Protein AF-A0A2M9THE1-F1 (afdb_monomer_lite)

pLDDT: mean 77.53, std 14.47, range [37.69, 97.19]

Foldseek 3Di:
DDPPPPDPDVVVVVVVVVVVVVVVVVLVPDDPVVQLVVLCVVVVDNVRSVVVVVVVVVVVVVVVVVVVVVVVVVVVD

Radius of gyration: 17.95 Å; chains: 1; bounding box: 48×38×36 Å

Structure (mmCIF, N/CA/C/O backbone):
data_AF-A0A2M9THE1-F1
#
_entry.id   AF-A0A2M9THE1-F1
#
loop_
_atom_site.group_PDB
_atom_site.id
_atom_site.type_symbol
_atom_site.label_atom_id
_atom_site.label_alt_id
_atom_site.label_comp_id
_atom_site.label_asym_id
_atom_site.label_entity_id
_atom_site.label_seq_id
_atom_site.pdbx_PDB_ins_code
_atom_site.Cartn_x
_atom_site.Cartn_y
_atom_site.Cartn_z
_atom_site.occupancy
_atom_site.B_iso_or_equiv
_atom_site.auth_seq_id
_atom_site.auth_comp_id
_atom_site.auth_asym_id
_atom_site.auth_atom_id
_atom_site.pdbx_PDB_model_num
ATOM 1 N N . MET A 1 1 ? 2.502 27.881 -26.384 1.00 37.69 1 MET A N 1
ATOM 2 C CA . MET A 1 1 ? 2.979 26.525 -26.714 1.00 37.69 1 MET A CA 1
ATOM 3 C C . MET A 1 1 ? 1.861 25.595 -26.292 1.00 37.69 1 MET A C 1
ATOM 5 O O . MET A 1 1 ? 1.592 25.525 -25.105 1.00 37.69 1 MET A O 1
ATOM 9 N N . ASN A 1 2 ? 1.106 25.055 -27.251 1.00 44.22 2 ASN A N 1
ATOM 10 C CA . ASN A 1 2 ? 0.014 24.129 -26.957 1.00 44.22 2 ASN A CA 1
ATOM 11 C C . ASN A 1 2 ? 0.624 22.740 -26.791 1.00 44.22 2 ASN A C 1
ATOM 13 O O . ASN A 1 2 ? 1.108 22.171 -27.770 1.00 44.22 2 ASN A O 1
ATOM 17 N N . ASP A 1 3 ? 0.614 22.228 -25.564 1.00 46.81 3 ASP A N 1
ATOM 18 C CA . ASP A 1 3 ? 0.890 20.826 -25.280 1.00 46.81 3 ASP A CA 1
ATOM 19 C C . ASP A 1 3 ? -0.201 19.977 -25.943 1.00 46.81 3 ASP A C 1
ATOM 21 O O . ASP A 1 3 ? -1.294 19.792 -25.409 1.00 46.81 3 ASP A O 1
ATOM 25 N N . ASN A 1 4 ? 0.084 19.486 -27.150 1.00 48.19 4 ASN A N 1
ATOM 26 C CA . ASN A 1 4 ? -0.690 18.433 -27.800 1.00 48.19 4 ASN A CA 1
ATOM 27 C C . ASN A 1 4 ? -0.436 17.118 -27.049 1.00 48.19 4 ASN A C 1
ATOM 29 O O . ASN A 1 4 ? 0.297 16.246 -27.514 1.00 48.19 4 ASN A O 1
ATOM 33 N N . VAL A 1 5 ? -1.035 16.973 -25.868 1.00 55.62 5 VAL A N 1
ATOM 34 C CA . VAL A 1 5 ? -1.234 15.656 -25.266 1.00 55.62 5 VAL A CA 1
ATOM 35 C C . VAL A 1 5 ? -2.378 15.021 -26.038 1.00 55.62 5 VAL A C 1
ATOM 37 O O . VAL A 1 5 ? -3.546 15.285 -25.767 1.00 55.62 5 VAL A O 1
ATOM 40 N N . THR A 1 6 ? -2.046 14.235 -27.059 1.00 55.56 6 THR A N 1
ATOM 41 C CA . THR A 1 6 ? -3.029 13.384 -27.729 1.00 55.56 6 THR A CA 1
ATOM 42 C C . THR A 1 6 ? -3.601 12.448 -26.659 1.00 55.56 6 THR A C 1
ATOM 44 O O . THR A 1 6 ? -2.831 11.652 -26.112 1.00 55.56 6 THR A O 1
ATOM 47 N N . PRO A 1 7 ? -4.893 12.547 -26.289 1.00 57.16 7 PRO A N 1
ATOM 48 C CA . PRO A 1 7 ? -5.471 11.613 -25.332 1.00 57.16 7 PRO A CA 1
ATOM 49 C C . PRO A 1 7 ? -5.327 10.202 -25.904 1.00 57.16 7 PRO A C 1
ATOM 51 O O . PRO A 1 7 ? -5.479 10.011 -27.117 1.00 57.16 7 PRO A O 1
ATOM 54 N N . LEU A 1 8 ? -4.985 9.219 -25.063 1.00 57.41 8 LEU A N 1
ATOM 55 C CA . LEU A 1 8 ? -4.928 7.846 -25.550 1.00 57.41 8 LEU A CA 1
ATOM 56 C C . LEU A 1 8 ? -6.314 7.473 -26.114 1.00 57.41 8 LEU A C 1
ATOM 58 O O . LEU A 1 8 ? -7.338 7.895 -25.570 1.00 57.41 8 LEU A O 1
ATOM 62 N N . PRO A 1 9 ? -6.374 6.681 -27.196 1.00 68.19 9 PRO A N 1
ATOM 63 C CA . PRO A 1 9 ? -7.617 6.077 -27.657 1.00 68.19 9 PRO A CA 1
ATOM 64 C C . PRO A 1 9 ? -8.383 5.452 -26.482 1.00 68.19 9 PRO A C 1
ATOM 66 O O . PRO A 1 9 ? -7.786 4.772 -25.646 1.00 68.19 9 PRO A O 1
ATOM 69 N N . SER A 1 10 ? -9.695 5.681 -26.398 1.00 61.62 10 SER A N 1
ATOM 70 C CA . SER A 1 10 ? -10.545 5.254 -25.271 1.00 61.62 10 SER A CA 1
ATOM 71 C C . SER A 1 10 ? -10.433 3.757 -24.951 1.00 61.62 10 SER A C 1
ATOM 73 O O . SER A 1 10 ? -10.504 3.360 -23.789 1.00 61.62 10 SER A O 1
ATOM 75 N N . GLU A 1 11 ? -10.184 2.932 -25.966 1.00 59.62 11 GLU A N 1
ATOM 76 C CA . GLU A 1 11 ? -9.945 1.492 -25.834 1.00 59.62 11 GLU A CA 1
ATOM 77 C C . GLU A 1 11 ? -8.637 1.168 -25.090 1.00 59.62 11 GLU A C 1
ATOM 79 O O . GLU A 1 11 ? -8.606 0.253 -24.267 1.00 59.62 11 GLU A O 1
ATOM 84 N N . LEU A 1 12 ? -7.577 1.958 -25.299 1.00 61.22 12 LEU A N 1
ATOM 85 C CA . LEU A 1 12 ? -6.312 1.824 -24.570 1.00 61.22 12 LEU A CA 1
ATOM 86 C C . LEU A 1 12 ? -6.436 2.317 -23.125 1.00 61.22 12 LEU A C 1
ATOM 88 O O . LEU A 1 12 ? -5.842 1.719 -22.231 1.00 61.22 12 LEU A O 1
ATOM 92 N N . HIS A 1 13 ? -7.251 3.345 -22.872 1.00 63.06 13 HIS A N 1
ATOM 93 C CA . HIS A 1 13 ? -7.577 3.763 -21.506 1.00 63.06 13 HIS A CA 1
ATOM 94 C C . HIS A 1 13 ? -8.350 2.682 -20.740 1.00 63.06 13 HIS A C 1
ATOM 96 O O . HIS A 1 13 ? -8.011 2.391 -19.595 1.00 63.06 13 HIS A O 1
ATOM 102 N N . ALA A 1 14 ? -9.347 2.049 -21.364 1.00 66.19 14 ALA A N 1
ATOM 103 C CA . ALA A 1 14 ? -10.116 0.980 -20.732 1.00 66.19 14 ALA A CA 1
ATOM 104 C C . ALA A 1 14 ? -9.260 -0.268 -20.454 1.00 66.19 14 ALA A C 1
ATOM 106 O O . ALA A 1 14 ? -9.366 -0.857 -19.379 1.00 66.19 14 ALA A O 1
ATOM 107 N N . ALA A 1 15 ? -8.388 -0.652 -21.392 1.00 69.50 15 ALA A N 1
ATOM 108 C 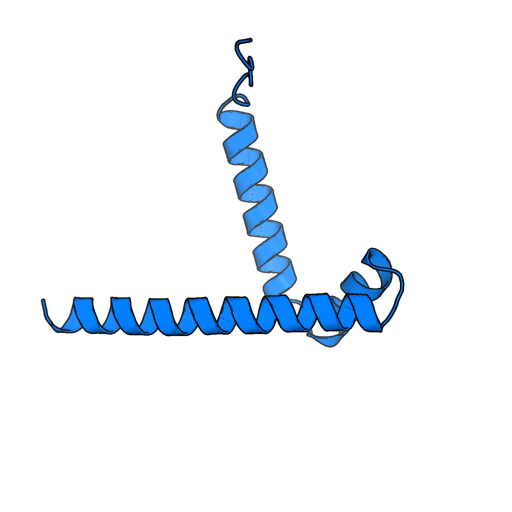CA . ALA A 1 15 ? -7.461 -1.766 -21.205 1.00 69.50 15 ALA A CA 1
ATOM 109 C C . ALA A 1 15 ? -6.429 -1.480 -20.100 1.00 69.50 15 ALA A C 1
ATOM 111 O O . ALA A 1 15 ? -6.192 -2.336 -19.251 1.00 69.50 15 ALA A O 1
ATOM 112 N N . ALA A 1 16 ? -5.868 -0.266 -20.063 1.00 66.19 16 ALA A N 1
ATOM 113 C CA . ALA A 1 16 ? -4.947 0.147 -19.008 1.00 66.19 16 ALA A CA 1
ATOM 114 C C . ALA A 1 16 ? -5.628 0.185 -17.632 1.00 66.19 16 ALA A C 1
ATOM 116 O O . ALA A 1 16 ? -5.042 -0.281 -16.662 1.00 66.19 16 ALA A O 1
ATOM 117 N N . SER A 1 17 ? -6.871 0.675 -17.547 1.00 68.62 17 SER A N 1
ATOM 118 C CA . SER A 1 17 ? -7.639 0.678 -16.296 1.00 68.62 17 SER A CA 1
ATOM 119 C C . SER A 1 17 ? -7.857 -0.739 -15.772 1.00 68.62 17 SER A C 1
ATOM 121 O O . SER A 1 17 ? -7.553 -1.001 -14.617 1.00 68.62 17 SER A O 1
ATOM 123 N N . ARG A 1 18 ? -8.288 -1.677 -16.629 1.00 72.62 18 ARG A N 1
ATOM 124 C CA . ARG A 1 18 ? -8.471 -3.082 -16.226 1.00 72.62 18 ARG A CA 1
ATOM 125 C C . ARG A 1 18 ? -7.168 -3.730 -15.772 1.00 72.62 18 ARG A C 1
ATOM 127 O O . ARG A 1 18 ? -7.159 -4.397 -14.749 1.00 72.62 18 ARG A O 1
ATOM 134 N N . ALA A 1 19 ? -6.071 -3.501 -16.493 1.00 72.25 19 ALA A N 1
ATOM 135 C CA . ALA A 1 19 ? -4.764 -4.027 -16.105 1.00 72.25 19 ALA A CA 1
ATOM 136 C C . ALA A 1 19 ? -4.296 -3.464 -14.750 1.00 72.25 19 ALA A C 1
ATOM 138 O O . ALA A 1 19 ? -3.684 -4.176 -13.957 1.00 72.25 19 ALA A O 1
ATOM 139 N N . VAL A 1 20 ? -4.602 -2.194 -14.467 1.00 71.56 20 VAL A N 1
ATOM 140 C CA . VAL A 1 20 ? -4.343 -1.581 -13.159 1.00 71.56 20 VAL A CA 1
ATOM 141 C C . VAL A 1 20 ? -5.230 -2.204 -12.081 1.00 71.56 20 VAL A C 1
ATOM 143 O O . VAL A 1 20 ? -4.710 -2.568 -11.030 1.00 71.56 20 VAL A O 1
ATOM 146 N N . ASP A 1 21 ? -6.526 -2.381 -12.335 1.00 73.69 21 ASP A N 1
ATOM 147 C CA . ASP A 1 21 ? -7.465 -2.986 -11.382 1.00 73.69 21 ASP A CA 1
ATOM 148 C C . ASP A 1 21 ? -7.078 -4.437 -11.046 1.00 73.69 21 ASP A C 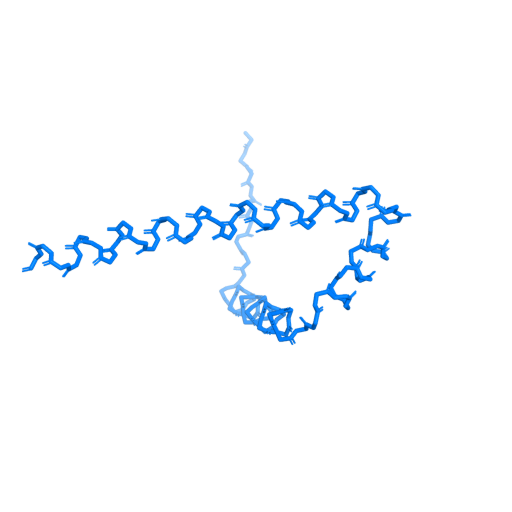1
ATOM 150 O O . ASP A 1 21 ? -7.075 -4.827 -9.877 1.00 73.69 21 ASP A O 1
ATOM 154 N N . GLU A 1 22 ? -6.679 -5.223 -12.050 1.00 73.44 22 GLU A N 1
ATOM 155 C CA . GLU A 1 22 ? -6.178 -6.591 -11.883 1.00 73.44 22 GLU A CA 1
ATOM 156 C C . GLU A 1 22 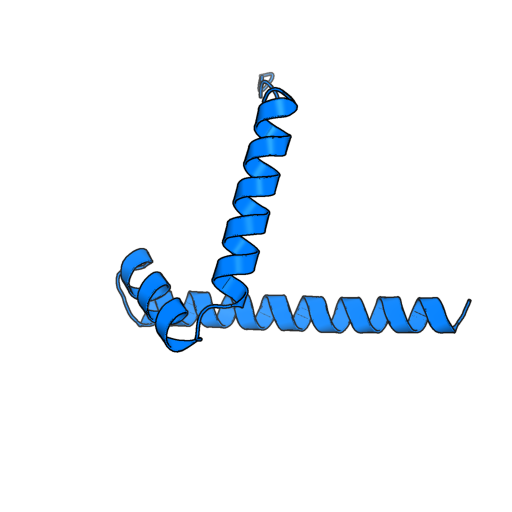? -4.889 -6.620 -11.054 1.00 73.44 22 GLU A C 1
ATOM 158 O O . GLU A 1 22 ? -4.795 -7.376 -10.085 1.00 73.44 22 GLU A O 1
ATOM 163 N N . ALA A 1 23 ? -3.928 -5.743 -11.362 1.00 69.44 23 ALA A N 1
ATOM 164 C CA . ALA A 1 23 ? -2.687 -5.636 -10.599 1.00 69.44 23 ALA A CA 1
ATOM 165 C C . ALA A 1 23 ? -2.936 -5.200 -9.144 1.00 69.44 23 ALA A C 1
ATOM 167 O O . ALA A 1 23 ? -2.272 -5.683 -8.224 1.00 69.44 23 ALA A O 1
ATOM 168 N N . LEU A 1 24 ? -3.904 -4.309 -8.906 1.00 69.25 24 LEU A N 1
ATOM 169 C CA . LEU A 1 24 ? -4.299 -3.888 -7.561 1.00 69.25 24 LEU A CA 1
ATOM 170 C C . LEU A 1 24 ? -4.975 -5.024 -6.784 1.00 69.25 24 LEU A C 1
ATOM 172 O O . LEU A 1 24 ? -4.679 -5.206 -5.600 1.00 69.25 24 LEU A O 1
ATOM 176 N N . ALA A 1 25 ? -5.841 -5.804 -7.434 1.00 74.50 25 ALA A N 1
ATOM 177 C CA . ALA A 1 25 ? -6.491 -6.963 -6.828 1.00 74.50 25 ALA A CA 1
ATOM 178 C C . ALA A 1 25 ? -5.476 -8.058 -6.463 1.00 74.50 25 ALA A C 1
ATOM 180 O O . ALA A 1 25 ? -5.510 -8.597 -5.352 1.00 74.50 25 ALA A O 1
ATOM 181 N N . GLU A 1 26 ? -4.523 -8.337 -7.354 1.00 74.56 26 GLU A N 1
ATOM 182 C CA . GLU A 1 26 ? -3.423 -9.264 -7.091 1.00 74.56 26 GLU A CA 1
ATOM 183 C C . GLU A 1 26 ? -2.591 -8.785 -5.894 1.00 74.56 26 GLU A C 1
ATOM 185 O O . GLU A 1 26 ? -2.419 -9.524 -4.920 1.00 74.56 26 GLU A O 1
ATOM 190 N N . LEU A 1 27 ? -2.183 -7.511 -5.886 1.00 67.88 27 LEU A N 1
ATOM 191 C CA . LEU A 1 27 ? -1.407 -6.916 -4.797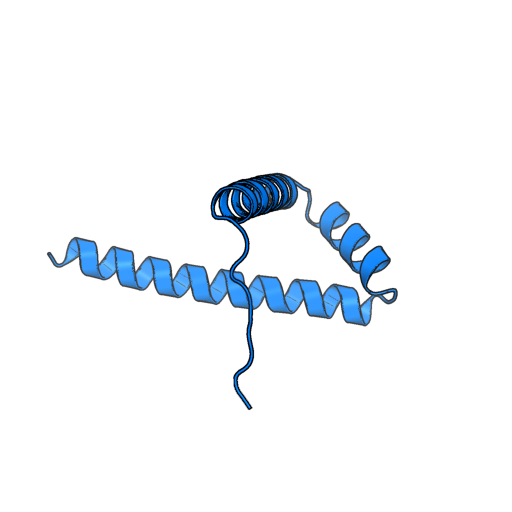 1.00 67.88 27 LEU A CA 1
ATOM 192 C C . LEU A 1 27 ? -2.150 -6.951 -3.449 1.00 67.88 27 LEU A C 1
ATOM 194 O O . LEU A 1 27 ? -1.523 -7.124 -2.400 1.00 67.88 27 LEU A O 1
ATOM 198 N N . ALA A 1 28 ? -3.478 -6.802 -3.449 1.00 70.75 28 ALA A N 1
ATOM 199 C CA . ALA A 1 28 ? -4.300 -6.903 -2.244 1.00 70.75 28 ALA A CA 1
ATOM 200 C C . ALA A 1 28 ? -4.299 -8.324 -1.656 1.00 70.75 28 ALA A C 1
ATOM 202 O O . ALA A 1 28 ? -4.284 -8.482 -0.432 1.00 70.75 28 ALA A O 1
ATOM 203 N N . SER A 1 29 ? -4.265 -9.342 -2.519 1.00 81.44 29 SER A N 1
ATOM 204 C CA . SER A 1 29 ? -4.245 -10.756 -2.133 1.00 81.44 29 SER A CA 1
ATOM 205 C C . SER A 1 29 ? -2.869 -11.243 -1.655 1.00 81.44 29 SER A C 1
ATOM 207 O O . SER A 1 29 ? -2.769 -12.227 -0.918 1.00 81.44 29 SER A O 1
ATOM 209 N N . MET A 1 30 ? -1.796 -10.535 -2.023 1.00 82.50 30 MET A N 1
ATOM 210 C CA . MET A 1 30 ? -0.435 -10.901 -1.643 1.00 82.50 30 MET A CA 1
ATOM 211 C C . MET A 1 30 ? -0.179 -10.725 -0.134 1.00 82.50 30 MET A C 1
ATOM 213 O O . MET A 1 30 ? -0.511 -9.684 0.451 1.00 82.50 30 MET A O 1
ATOM 217 N N . PRO A 1 31 ? 0.528 -11.666 0.519 1.00 87.44 31 PRO A N 1
ATOM 218 C CA . PRO A 1 31 ? 1.024 -11.477 1.879 1.00 87.44 31 PRO A CA 1
ATOM 219 C C . PRO A 1 31 ? 1.908 -10.226 2.007 1.00 87.44 31 PRO A C 1
ATOM 221 O O . PRO A 1 31 ? 2.630 -9.855 1.079 1.00 87.44 31 PRO A O 1
ATOM 224 N N . ALA A 1 32 ? 1.893 -9.579 3.176 1.00 85.19 32 ALA A N 1
ATOM 225 C CA . ALA A 1 32 ? 2.676 -8.361 3.420 1.00 85.19 32 ALA A CA 1
ATOM 226 C C . ALA A 1 32 ? 4.191 -8.568 3.217 1.00 85.19 32 ALA A C 1
ATOM 228 O O . ALA A 1 32 ? 4.883 -7.670 2.744 1.00 85.19 32 ALA A O 1
ATOM 229 N N . THR A 1 33 ? 4.695 -9.767 3.519 1.00 88.31 33 THR A N 1
ATOM 230 C CA . THR A 1 33 ? 6.096 -10.153 3.305 1.00 88.31 33 THR A CA 1
ATOM 231 C C . THR A 1 33 ? 6.466 -10.208 1.824 1.00 88.31 33 THR A C 1
ATOM 233 O O . THR A 1 33 ? 7.516 -9.694 1.449 1.00 88.31 33 THR A O 1
ATOM 236 N N . ALA A 1 34 ? 5.592 -10.757 0.976 1.00 89.88 34 ALA A N 1
ATOM 237 C CA . ALA A 1 34 ? 5.800 -10.810 -0.470 1.00 89.88 34 ALA A CA 1
ATOM 238 C C . ALA A 1 34 ? 5.755 -9.404 -1.090 1.00 89.88 34 ALA A C 1
ATOM 240 O O . ALA A 1 34 ? 6.609 -9.050 -1.897 1.00 89.88 34 ALA A O 1
ATOM 241 N N . ARG A 1 35 ? 4.824 -8.551 -0.642 1.00 87.94 35 ARG A N 1
ATOM 242 C CA . ARG A 1 35 ? 4.770 -7.140 -1.066 1.00 87.94 35 ARG A CA 1
ATOM 243 C C . ARG A 1 35 ? 6.043 -6.375 -0.705 1.00 87.94 35 ARG A C 1
ATOM 245 O O . ARG A 1 35 ? 6.567 -5.638 -1.531 1.00 87.94 35 ARG A O 1
ATOM 252 N N . TYR A 1 36 ? 6.563 -6.585 0.504 1.00 90.56 36 TYR A N 1
ATOM 253 C CA . TYR A 1 36 ? 7.819 -5.968 0.926 1.00 90.56 36 TYR A CA 1
ATOM 254 C C . TYR A 1 36 ? 9.017 -6.438 0.086 1.00 90.56 36 TYR A C 1
ATOM 256 O O . TYR A 1 36 ? 9.890 -5.631 -0.218 1.00 90.56 36 TYR A O 1
ATOM 264 N N . GLN A 1 37 ? 9.060 -7.711 -0.321 1.00 92.88 37 GLN A N 1
ATOM 265 C CA . GLN A 1 37 ? 10.100 -8.213 -1.226 1.00 92.88 37 GLN A CA 1
ATOM 266 C C . GLN A 1 37 ? 10.046 -7.517 -2.591 1.00 92.88 37 GLN A C 1
ATOM 268 O O . GLN A 1 37 ? 11.075 -7.038 -3.056 1.00 92.88 37 GLN A O 1
ATOM 273 N N . VAL A 1 38 ? 8.852 -7.353 -3.169 1.00 90.06 38 VAL A N 1
ATOM 274 C CA . VAL A 1 38 ? 8.667 -6.597 -4.421 1.00 90.06 38 VAL A CA 1
ATOM 275 C C . VAL A 1 38 ? 9.126 -5.143 -4.271 1.00 90.06 38 VAL A C 1
ATOM 277 O O . VAL A 1 38 ? 9.806 -4.607 -5.145 1.00 90.06 38 VAL A O 1
ATOM 280 N N . ASP A 1 39 ? 8.807 -4.487 -3.151 1.00 91.62 39 ASP A N 1
ATOM 281 C CA . ASP A 1 39 ? 9.303 -3.132 -2.883 1.00 91.62 39 ASP A CA 1
ATOM 282 C C . ASP A 1 39 ? 10.830 -3.094 -2.743 1.00 91.62 39 ASP A C 1
ATOM 284 O O . ASP A 1 39 ? 11.479 -2.167 -3.230 1.00 91.62 39 ASP A O 1
ATOM 288 N N . LEU A 1 40 ? 11.422 -4.090 -2.085 1.00 94.75 40 LEU A N 1
ATOM 289 C CA . LEU A 1 40 ? 12.868 -4.184 -1.922 1.00 94.75 40 LEU A CA 1
ATOM 290 C C . LEU A 1 40 ? 13.568 -4.346 -3.274 1.00 94.75 40 LEU A C 1
ATOM 292 O O . LEU A 1 40 ? 14.544 -3.642 -3.531 1.00 94.75 40 LEU A O 1
ATOM 296 N N . GLU A 1 41 ? 13.044 -5.203 -4.148 1.00 94.38 41 GLU A N 1
ATOM 297 C CA . GLU A 1 41 ? 13.533 -5.381 -5.519 1.00 94.38 41 GLU A CA 1
ATOM 298 C C . GLU A 1 41 ? 13.396 -4.092 -6.336 1.00 94.38 41 GLU A C 1
ATOM 300 O O . GLU A 1 41 ? 14.328 -3.685 -7.029 1.00 94.38 41 GLU A O 1
ATOM 305 N N . ARG A 1 42 ? 12.262 -3.396 -6.206 1.00 93.12 42 ARG A N 1
ATOM 306 C CA . ARG A 1 42 ? 11.981 -2.159 -6.942 1.00 93.12 42 ARG A CA 1
ATOM 307 C C . ARG A 1 42 ? 12.852 -0.983 -6.503 1.00 93.12 42 ARG A C 1
ATOM 309 O O . ARG A 1 42 ? 13.273 -0.186 -7.340 1.00 93.12 42 ARG A O 1
ATOM 316 N N . PHE A 1 43 ? 13.063 -0.815 -5.200 1.00 92.62 43 PHE A N 1
ATOM 317 C CA . PHE A 1 43 ? 13.715 0.375 -4.643 1.00 92.62 43 PHE A CA 1
ATOM 318 C C . PHE A 1 43 ? 15.180 0.155 -4.245 1.00 92.62 43 PHE A C 1
ATOM 320 O O . PHE A 1 43 ? 15.888 1.129 -3.967 1.00 92.62 43 PHE A O 1
ATOM 327 N N . GLY A 1 44 ? 15.641 -1.097 -4.223 1.00 93.88 44 GLY A N 1
ATOM 328 C CA . GLY A 1 44 ? 17.039 -1.496 -4.050 1.00 93.88 44 GLY A CA 1
ATOM 329 C C . GLY A 1 44 ? 17.596 -1.364 -2.631 1.00 93.88 44 GLY A C 1
ATOM 330 O O . GLY A 1 44 ? 18.698 -1.843 -2.373 1.00 93.88 44 GLY A O 1
ATOM 331 N N . THR A 1 45 ? 16.876 -0.731 -1.697 1.00 96.25 45 THR A N 1
ATOM 332 C CA . THR A 1 45 ? 17.289 -0.640 -0.289 1.00 96.25 45 THR A CA 1
ATOM 333 C C . THR A 1 45 ? 16.116 -0.852 0.673 1.00 96.25 45 THR A C 1
ATOM 335 O O . THR A 1 45 ? 14.998 -0.406 0.385 1.00 96.25 45 THR A O 1
ATOM 338 N N . PRO A 1 46 ? 16.360 -1.458 1.855 1.00 96.56 46 PRO A N 1
ATOM 339 C CA . PRO A 1 46 ? 15.334 -1.633 2.885 1.00 96.56 46 PRO A CA 1
ATOM 340 C C . PRO A 1 46 ? 14.678 -0.321 3.317 1.00 96.56 46 PRO A C 1
ATOM 342 O O . PRO A 1 46 ? 13.466 -0.259 3.480 1.00 96.56 46 PRO A O 1
ATOM 345 N N . GLU A 1 47 ? 15.457 0.755 3.454 1.00 97.19 47 GLU A N 1
ATOM 346 C CA . GLU A 1 47 ? 14.944 2.066 3.865 1.00 97.19 47 GLU A CA 1
ATOM 347 C C . GLU A 1 47 ? 13.895 2.607 2.884 1.00 97.19 47 GLU A C 1
ATOM 349 O O . GLU A 1 47 ? 12.820 3.054 3.290 1.00 97.19 47 GLU A O 1
ATOM 354 N N . LYS A 1 48 ? 14.170 2.527 1.576 1.00 95.38 48 LYS A N 1
ATOM 355 C CA . LYS A 1 48 ? 13.232 2.997 0.552 1.00 95.38 48 LYS A CA 1
ATOM 356 C C . LYS A 1 48 ? 12.001 2.095 0.454 1.00 95.38 48 LYS A C 1
ATOM 358 O O . LYS A 1 48 ? 10.897 2.614 0.302 1.00 95.38 48 LYS A O 1
ATOM 363 N N . ALA A 1 49 ? 12.171 0.781 0.601 1.00 93.69 49 ALA A N 1
ATOM 364 C CA . ALA A 1 49 ? 11.057 -0.163 0.645 1.00 93.69 49 ALA A CA 1
ATOM 365 C C . ALA A 1 49 ? 10.138 0.101 1.851 1.00 93.69 49 ALA A C 1
ATOM 367 O O . ALA A 1 49 ? 8.925 0.223 1.697 1.00 93.69 49 ALA A O 1
ATOM 368 N N . LEU A 1 50 ? 10.708 0.302 3.043 1.00 92.94 50 LEU A N 1
ATOM 369 C CA . LEU A 1 50 ? 9.951 0.664 4.245 1.00 92.94 50 LEU A CA 1
ATOM 370 C C . LEU A 1 50 ? 9.244 2.015 4.096 1.00 92.94 50 LEU A C 1
ATOM 372 O O . LEU A 1 50 ? 8.100 2.158 4.527 1.00 92.94 50 LEU A O 1
ATOM 376 N N . LYS A 1 51 ? 9.877 2.996 3.442 1.00 94.88 51 LYS A N 1
ATOM 377 C CA . LYS A 1 51 ? 9.228 4.273 3.122 1.00 94.88 51 LYS A CA 1
ATOM 378 C C . LYS A 1 51 ? 8.007 4.073 2.220 1.00 94.88 51 LYS A C 1
ATOM 380 O O . LYS A 1 51 ? 6.971 4.675 2.488 1.00 94.88 51 LYS A O 1
ATOM 385 N N . ALA A 1 52 ? 8.096 3.217 1.201 1.00 90.31 52 ALA A N 1
ATOM 386 C CA . ALA A 1 52 ? 6.961 2.890 0.336 1.00 90.31 52 ALA A CA 1
ATOM 387 C C . ALA A 1 52 ? 5.818 2.215 1.116 1.00 90.31 52 ALA A C 1
ATOM 389 O O . ALA A 1 52 ? 4.658 2.600 0.966 1.00 90.31 52 ALA A O 1
ATOM 390 N N . VAL A 1 53 ? 6.143 1.280 2.017 1.00 89.88 53 VAL A N 1
ATOM 391 C CA . VAL A 1 53 ? 5.163 0.660 2.927 1.00 89.88 53 VAL A CA 1
ATOM 392 C C . VAL A 1 53 ? 4.475 1.714 3.800 1.00 89.88 53 VAL A C 1
ATOM 394 O O . VAL A 1 53 ? 3.249 1.724 3.901 1.00 89.88 53 VAL A O 1
ATOM 397 N N . ALA A 1 54 ? 5.244 2.624 4.401 1.00 90.75 54 ALA A N 1
ATOM 398 C CA . ALA A 1 54 ? 4.714 3.667 5.276 1.00 90.75 54 ALA A CA 1
ATOM 399 C C . ALA A 1 54 ? 3.793 4.651 4.538 1.00 90.75 54 ALA A C 1
ATOM 401 O O . ALA A 1 54 ? 2.777 5.067 5.095 1.00 90.75 54 ALA A O 1
ATOM 402 N N . VAL A 1 55 ? 4.120 5.011 3.292 1.00 91.88 55 VAL A N 1
ATOM 403 C CA . VAL A 1 55 ? 3.261 5.860 2.449 1.00 91.88 55 VAL A CA 1
ATOM 404 C C . VAL A 1 55 ? 1.920 5.175 2.198 1.00 91.88 55 VAL A C 1
ATOM 406 O O . VAL A 1 55 ? 0.885 5.756 2.515 1.00 91.88 55 VAL A O 1
ATOM 409 N N . ARG A 1 56 ? 1.926 3.910 1.761 1.00 88.31 56 ARG A N 1
ATOM 410 C CA . ARG A 1 56 ? 0.682 3.162 1.513 1.00 88.31 56 ARG A CA 1
ATOM 411 C C . ARG A 1 56 ? -0.174 2.999 2.768 1.00 88.31 56 ARG A C 1
ATOM 413 O O . ARG A 1 56 ? -1.394 3.071 2.686 1.00 88.31 56 ARG A O 1
ATOM 420 N N . ALA A 1 57 ? 0.441 2.803 3.936 1.00 85.19 57 ALA A N 1
ATOM 421 C CA . ALA A 1 57 ? -0.295 2.725 5.198 1.00 85.19 57 ALA A CA 1
ATOM 422 C C . ALA A 1 57 ? -1.007 4.049 5.534 1.00 85.19 57 ALA A C 1
ATOM 424 O O . ALA A 1 57 ? -2.159 4.035 5.966 1.00 85.19 57 ALA A O 1
ATOM 425 N N . ARG A 1 58 ? -0.349 5.192 5.296 1.00 86.50 58 ARG A N 1
ATOM 426 C CA . ARG A 1 58 ? -0.955 6.520 5.489 1.00 86.50 58 ARG A CA 1
ATOM 427 C C . ARG A 1 58 ? -2.094 6.777 4.507 1.00 86.50 58 ARG A C 1
ATOM 429 O O . ARG A 1 58 ? -3.133 7.281 4.917 1.00 86.50 58 ARG A O 1
ATOM 436 N N . GLU A 1 59 ? -1.919 6.409 3.242 1.00 88.81 59 GLU A N 1
ATOM 437 C CA . GLU A 1 59 ? -2.965 6.530 2.219 1.00 88.81 59 GLU A CA 1
ATOM 438 C C . GLU A 1 59 ? -4.186 5.666 2.559 1.00 88.81 59 GLU A C 1
ATOM 440 O O . GLU A 1 59 ? -5.312 6.154 2.524 1.00 88.81 59 GLU A O 1
ATOM 445 N N . ALA A 1 60 ? -3.972 4.416 2.981 1.00 81.31 60 ALA A N 1
ATOM 446 C CA . ALA A 1 60 ? -5.051 3.533 3.420 1.00 81.31 60 ALA A CA 1
ATOM 447 C C . ALA A 1 60 ? -5.802 4.091 4.641 1.00 81.31 60 ALA A C 1
ATOM 449 O O . ALA A 1 60 ? -7.026 3.993 4.709 1.00 81.31 60 ALA A O 1
ATOM 450 N N . GLN A 1 61 ? -5.090 4.710 5.588 1.00 80.44 61 GLN A N 1
ATOM 451 C CA . GLN A 1 61 ? -5.716 5.379 6.726 1.00 80.44 61 GLN A CA 1
ATOM 452 C C . GLN A 1 61 ? -6.566 6.577 6.282 1.00 80.44 61 GLN A C 1
ATOM 454 O O . GLN A 1 61 ? -7.691 6.722 6.750 1.00 80.44 61 GLN A O 1
ATOM 459 N N . ALA A 1 62 ? -6.065 7.406 5.363 1.00 84.19 62 ALA A N 1
ATOM 460 C CA . ALA A 1 62 ? -6.821 8.538 4.831 1.00 84.19 62 ALA A CA 1
ATOM 461 C C . ALA A 1 62 ? -8.091 8.082 4.090 1.00 84.19 62 ALA A C 1
ATOM 463 O O . ALA A 1 62 ? -9.158 8.656 4.294 1.00 84.19 62 ALA A O 1
ATOM 464 N N . LEU A 1 63 ? -7.997 7.011 3.293 1.00 84.38 63 LEU A N 1
ATOM 465 C CA . LEU A 1 63 ? -9.150 6.406 2.622 1.00 84.38 63 LEU A CA 1
ATOM 466 C C . LEU A 1 63 ? -10.181 5.867 3.619 1.00 84.38 63 LEU A C 1
ATOM 468 O O . LE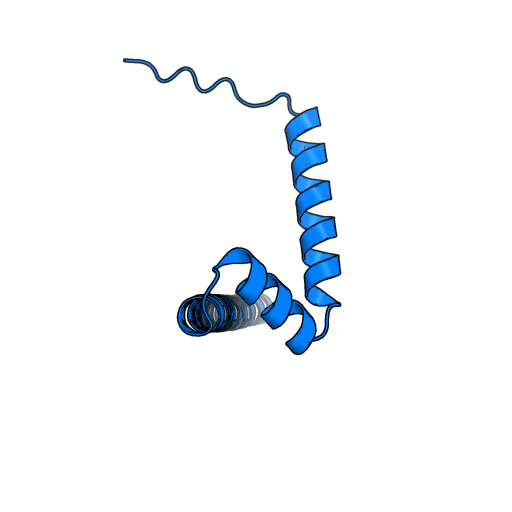U A 1 63 ? -11.378 6.044 3.411 1.00 84.38 63 LEU A O 1
ATOM 472 N N . LEU A 1 64 ? -9.735 5.236 4.709 1.00 76.50 64 LEU A N 1
ATOM 473 C CA . LEU A 1 64 ? -10.632 4.750 5.755 1.00 76.50 64 LEU A CA 1
ATOM 474 C C . LEU A 1 64 ? -11.380 5.897 6.447 1.00 76.50 64 LEU A C 1
ATOM 476 O O . LEU A 1 64 ? -12.577 5.769 6.692 1.00 76.50 64 LEU A O 1
ATOM 480 N N . GLU A 1 65 ? -10.703 7.001 6.767 1.00 82.56 65 GLU A N 1
ATOM 481 C CA . GLU A 1 65 ? -11.368 8.167 7.363 1.00 82.56 65 GLU A CA 1
ATOM 482 C C . GLU A 1 65 ? -12.370 8.801 6.389 1.00 82.56 65 GLU A C 1
ATOM 484 O O . GLU A 1 65 ? -13.519 9.013 6.770 1.00 82.56 65 GLU A O 1
ATOM 489 N N . ALA A 1 66 ? -12.006 8.971 5.114 1.00 85.06 66 ALA A N 1
ATOM 490 C CA . ALA A 1 66 ? -12.937 9.452 4.091 1.00 85.06 66 ALA A CA 1
ATOM 491 C C . ALA A 1 66 ? -14.165 8.531 3.937 1.00 85.06 66 ALA A C 1
ATOM 493 O O . ALA A 1 66 ? -15.298 9.000 3.859 1.00 85.06 66 ALA A O 1
ATOM 494 N N . ALA A 1 67 ? -13.968 7.208 3.957 1.00 78.25 67 ALA A N 1
ATOM 495 C CA . ALA A 1 67 ? -15.065 6.244 3.884 1.00 78.25 67 ALA A CA 1
ATOM 496 C C . ALA A 1 67 ? -16.003 6.326 5.102 1.00 78.25 67 ALA A C 1
ATOM 498 O O . ALA A 1 67 ? -17.218 6.208 4.950 1.00 78.25 67 ALA A O 1
ATOM 499 N N . LYS A 1 68 ? -15.465 6.556 6.309 1.00 79.50 68 LYS A N 1
ATOM 500 C CA . LYS A 1 68 ? -16.279 6.776 7.518 1.00 79.50 68 LYS A CA 1
ATOM 501 C C . LYS A 1 68 ? -17.097 8.060 7.427 1.00 79.50 68 LYS A C 1
ATOM 503 O O . LYS A 1 68 ? -18.240 8.066 7.875 1.00 79.50 68 LYS A O 1
ATOM 508 N N . GLU A 1 69 ? -16.522 9.130 6.881 1.00 88.19 69 GLU A N 1
ATOM 509 C CA . GLU A 1 69 ? -17.225 10.400 6.680 1.00 88.19 69 GLU A CA 1
ATOM 510 C C . GLU A 1 69 ? -18.397 10.240 5.704 1.00 88.19 69 GLU A C 1
ATOM 512 O O . GLU A 1 69 ? -19.510 10.643 6.037 1.00 88.19 69 GLU A O 1
ATOM 517 N N . ILE A 1 70 ? -18.184 9.572 4.565 1.00 84.69 70 ILE A N 1
ATOM 518 C CA . ILE A 1 70 ? -19.243 9.276 3.583 1.00 84.69 70 ILE A CA 1
ATOM 519 C C . ILE A 1 70 ? -20.340 8.410 4.216 1.00 84.69 70 ILE A C 1
ATOM 521 O O . ILE A 1 70 ? -21.512 8.773 4.188 1.00 84.69 70 ILE A O 1
ATOM 525 N N . ALA A 1 71 ? -19.969 7.311 4.880 1.00 79.31 71 ALA A N 1
ATOM 526 C CA . ALA A 1 71 ? -20.934 6.418 5.526 1.00 79.31 71 ALA A CA 1
ATOM 527 C C . ALA A 1 71 ? -21.726 7.090 6.663 1.00 79.31 71 ALA A C 1
ATOM 529 O O . ALA A 1 71 ? -22.797 6.614 7.045 1.00 79.31 71 ALA A O 1
ATOM 530 N N . LYS A 1 72 ? -21.193 8.166 7.255 1.00 82.44 72 LYS A N 1
ATOM 531 C CA . LYS A 1 72 ? -21.918 8.987 8.227 1.00 82.44 72 LYS A CA 1
ATOM 532 C C . LYS A 1 72 ? -22.939 9.893 7.533 1.00 82.44 72 LYS A C 1
ATOM 534 O O . LYS A 1 72 ? -24.057 9.986 8.023 1.00 82.44 72 LYS A O 1
ATOM 539 N N . GLN A 1 73 ? -22.575 10.503 6.404 1.00 75.44 73 GLN A N 1
ATOM 540 C CA . GLN A 1 73 ? -23.472 11.349 5.605 1.00 75.44 73 GLN A CA 1
ATOM 541 C C . GLN A 1 73 ? -24.666 10.550 5.062 1.00 75.44 73 GLN A C 1
ATOM 543 O O . GLN A 1 73 ? -25.800 10.987 5.209 1.00 75.44 73 GLN A O 1
ATOM 548 N N . GLU A 1 74 ? -24.437 9.331 4.565 1.00 68.69 74 GLU A N 1
ATOM 549 C CA . GLU A 1 74 ? -25.496 8.436 4.059 1.00 68.69 74 GLU A CA 1
ATOM 550 C C . GLU A 1 74 ? -26.497 7.962 5.131 1.00 68.69 74 GLU A C 1
ATOM 552 O O . GLU A 1 74 ? -27.556 7.441 4.798 1.00 68.69 74 GLU A O 1
ATOM 557 N N . LYS A 1 75 ? -26.165 8.081 6.424 1.00 58.66 75 LYS A N 1
ATOM 558 C CA . LYS A 1 75 ? -27.073 7.743 7.538 1.00 58.66 75 LYS A CA 1
ATOM 559 C C . LYS A 1 75 ? -27.886 8.932 8.044 1.00 58.66 75 LYS A C 1
ATOM 561 O O . LYS A 1 75 ? -28.782 8.731 8.863 1.00 58.66 75 LYS A O 1
ATOM 566 N N . GLU A 1 76 ? -27.508 10.145 7.653 1.00 57.50 76 GLU A N 1
ATOM 567 C CA . GLU A 1 76 ? -28.169 11.393 8.045 1.00 57.50 76 GLU A CA 1
ATOM 568 C C . GLU A 1 76 ? -29.148 11.898 6.956 1.00 57.50 76 GLU A C 1
ATOM 570 O O . GLU A 1 76 ? -29.932 12.805 7.243 1.00 57.50 76 GLU A O 1
ATOM 575 N N . GLU A 1 77 ? -29.146 11.283 5.762 1.00 50.81 77 GLU A N 1
ATOM 576 C CA . GLU A 1 77 ? -30.179 11.383 4.706 1.00 50.81 77 GLU A CA 1
ATOM 577 C C . GLU A 1 77 ? -31.285 10.322 4.856 1.00 50.81 77 GLU A C 1
ATOM 579 O O . GLU A 1 77 ? -32.456 10.658 4.553 1.00 50.81 77 GLU A O 1
#

Sequence (77 aa):
MNDNVTPLPSELHAAASRAVDEALAELASMPATARYQVDLERFGTPEKALKAVAVRAREAQALLEAAKEIAKQEKEE

Secondary structure (DSSP, 8-state):
------PPPHHHHHHHHHHHHHHHHHHHHS-HHHHHHHHHHHHSSHHHHHHHHHHHHHHHH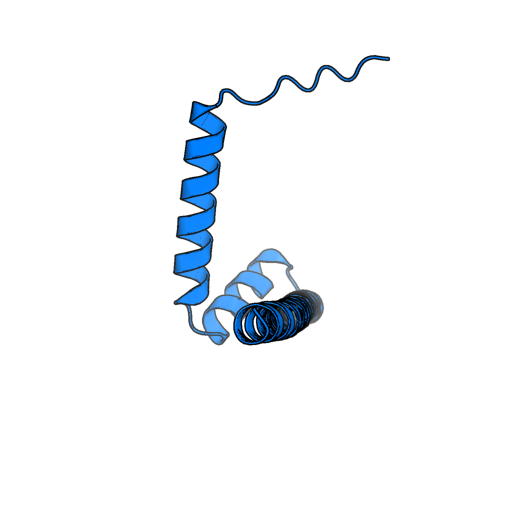HHHHHHHHHHHHTTT-